Protein AF-A0A4U5W426-F1 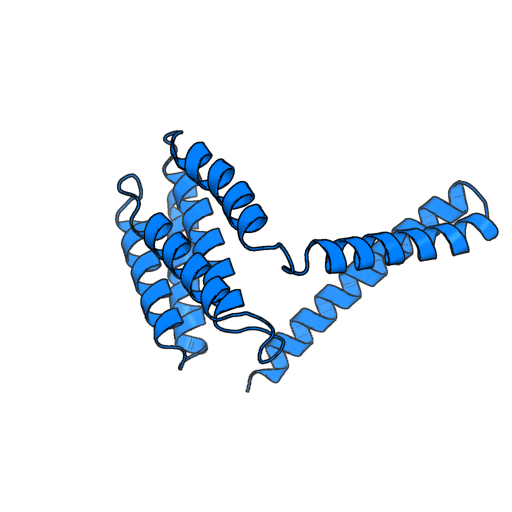(afdb_monomer)

pLDDT: mean 76.86, std 15.19, range [40.31, 97.31]

Foldseek 3Di:
DCVVVVVVVVVVVVVVLVVQLVVQLVVLCVVPNPVRNVVSSVVSNVVVVVCVVVVLPPPDPVVVVVVVVVVVVVVPPDDLLVLLVSLLVLLVVLLCQLVPPDVVSHDPVRNVVSLVSNVCSLPDPSHDPLQSVLSVQLSVVSVVVDDPVSNVVSSVSNVVSSVVVVVD

Mean predicted aligned error: 13.19 Å

Organism: Streptomyces lasalocidi (NCBI:txid324833)

Secondary structure (DSSP, 8-state):
--HHHHHHHHHHHHHHHHHHHHHHHHHHHHHHHHHHHHHHHHHHHHHHHHHHHHSSS---HHHHHHHHHHHHHHTTS--HHHHHHHHHHHHHHHHHHHS-SSTT-S-HHHHHHHHHHHHHHHT-TTS-HHHHHHHHHHHHHHHH-S-HHHHHHHHHHHHHHHHHHTT-

Sequence (168 aa):
MSSGLVTRLQLTLMGIEACWAGFGACAGFVLGGWWGLVMGAGAAVAVAEMCRFFYRPHLPESTQERLQEPLLTAEAKGLAEEQADLSLVLIMVYKAVMFPLTPGGVSEAEQAAHRALAYRAAAYEGLPASVRVPAAAALEVIDEGLDEDRTVAALGALIRAVYDLRKL

Radius of gyration: 19.63 Å; Cα contacts (8 Å, |Δi|>4): 125; chains: 1; bounding box: 42×37×56 Å

Solvent-accessible surface area (backbone atoms only — not comparable to full-atom values): 9003 Å² total; per-residue (Å²): 134,67,62,66,62,54,52,51,52,50,51,53,51,53,50,49,51,52,52,45,27,50,50,22,22,54,56,17,28,76,76,47,41,76,64,18,22,58,52,21,25,50,49,36,47,49,50,53,50,47,45,52,58,71,69,40,88,79,60,58,70,76,54,52,53,61,57,45,48,60,60,63,57,59,67,71,68,86,43,52,60,62,48,40,52,48,26,51,50,38,41,53,51,32,45,47,54,76,60,49,95,46,88,84,71,61,53,72,69,57,42,51,54,36,47,54,51,25,52,49,45,37,63,40,82,73,45,56,65,74,40,30,52,33,36,50,51,25,51,52,40,53,70,64,68,77,48,70,67,59,33,51,52,29,44,50,49,27,53,48,33,42,54,54,58,73,73,110

Structure (mmCIF, N/CA/C/O backbone):
data_AF-A0A4U5W426-F1
#
_entry.id   AF-A0A4U5W426-F1
#
loop_
_atom_site.group_PDB
_atom_site.id
_atom_site.type_symbol
_atom_site.label_atom_id
_atom_site.label_alt_id
_atom_site.label_comp_id
_atom_site.label_asym_id
_atom_site.label_entity_id
_atom_site.label_seq_id
_atom_site.pdbx_PDB_ins_code
_atom_site.Cartn_x
_atom_site.Cartn_y
_atom_site.Cartn_z
_atom_site.occupancy
_atom_site.B_iso_or_equiv
_atom_site.auth_seq_id
_atom_site.auth_comp_id
_atom_site.auth_asym_id
_atom_site.auth_atom_id
_atom_site.pdbx_PDB_model_num
ATOM 1 N N . MET A 1 1 ? 12.788 -18.149 3.740 1.00 40.31 1 MET A N 1
ATOM 2 C CA . MET A 1 1 ? 12.278 -18.849 2.536 1.00 40.31 1 MET A CA 1
ATOM 3 C C . MET A 1 1 ? 11.576 -17.867 1.579 1.00 40.31 1 MET A C 1
ATOM 5 O O . MET A 1 1 ? 10.574 -18.213 0.973 1.00 40.31 1 MET A O 1
ATOM 9 N N . SER A 1 2 ? 12.136 -16.667 1.363 1.00 48.47 2 SER A N 1
ATOM 10 C CA . SER A 1 2 ? 11.544 -15.591 0.539 1.00 48.47 2 SER A CA 1
ATOM 11 C C . SER A 1 2 ? 11.866 -15.681 -0.965 1.00 48.47 2 SER A C 1
ATOM 13 O O . SER A 1 2 ? 11.438 -14.841 -1.754 1.00 48.47 2 SER A O 1
ATOM 15 N N . SER A 1 3 ? 12.611 -16.705 -1.398 1.00 56.25 3 SER A N 1
ATOM 16 C CA . SER A 1 3 ? 13.095 -16.829 -2.779 1.00 56.25 3 SER A CA 1
ATOM 17 C C . SER A 1 3 ? 11.968 -17.030 -3.796 1.00 56.25 3 SER A C 1
ATOM 19 O O . SER A 1 3 ? 12.026 -16.475 -4.886 1.00 56.25 3 SER A O 1
ATOM 21 N N . GLY A 1 4 ? 10.900 -17.752 -3.446 1.00 53.59 4 GLY A N 1
ATOM 22 C CA . GLY A 1 4 ? 9.819 -18.060 -4.389 1.00 53.59 4 GLY A CA 1
ATOM 23 C C . GLY A 1 4 ? 8.981 -16.846 -4.807 1.00 53.59 4 GLY A C 1
ATOM 24 O O . GLY A 1 4 ? 8.630 -16.718 -5.980 1.00 53.59 4 GLY A O 1
ATOM 25 N N . LEU A 1 5 ? 8.672 -15.945 -3.870 1.00 49.84 5 LEU A N 1
ATOM 26 C CA . LEU A 1 5 ? 7.860 -14.753 -4.136 1.00 49.84 5 LEU A CA 1
ATOM 27 C C . LEU A 1 5 ? 8.654 -13.716 -4.940 1.00 49.84 5 LEU A C 1
ATOM 29 O O . LEU A 1 5 ? 8.153 -13.193 -5.934 1.00 49.84 5 LEU A O 1
ATOM 33 N N . VAL A 1 6 ? 9.915 -13.490 -4.558 1.00 53.72 6 VAL A N 1
ATOM 34 C CA . VAL A 1 6 ? 10.830 -12.576 -5.256 1.00 53.72 6 VAL A CA 1
ATOM 35 C C . VAL A 1 6 ? 11.064 -13.040 -6.694 1.00 53.72 6 VAL A C 1
ATOM 37 O O . VAL A 1 6 ? 10.940 -12.239 -7.618 1.00 53.72 6 VAL A O 1
ATOM 40 N N . THR A 1 7 ? 11.303 -14.337 -6.916 1.00 63.12 7 THR A N 1
ATOM 41 C CA . THR A 1 7 ? 11.473 -14.884 -8.270 1.00 63.12 7 THR A CA 1
ATOM 42 C C . THR A 1 7 ? 10.201 -14.754 -9.109 1.00 63.12 7 THR A C 1
ATOM 44 O O . THR A 1 7 ? 10.279 -14.391 -10.282 1.00 63.12 7 THR A O 1
ATOM 47 N N . ARG A 1 8 ? 9.017 -14.997 -8.530 1.00 60.84 8 ARG A N 1
ATOM 48 C CA . ARG A 1 8 ? 7.737 -14.830 -9.243 1.00 60.84 8 ARG A CA 1
ATOM 49 C C . ARG A 1 8 ? 7.483 -13.376 -9.633 1.00 60.84 8 ARG A C 1
ATOM 51 O O . ARG A 1 8 ? 7.078 -13.126 -10.762 1.00 60.84 8 ARG A O 1
ATOM 58 N N . LEU A 1 9 ? 7.773 -12.437 -8.734 1.00 67.31 9 LEU A N 1
ATOM 59 C CA . LEU A 1 9 ? 7.612 -11.007 -8.985 1.00 67.31 9 LEU A CA 1
ATOM 60 C C . LEU A 1 9 ? 8.583 -10.510 -10.069 1.00 67.31 9 LEU A C 1
ATOM 62 O O . LEU A 1 9 ? 8.185 -9.770 -10.971 1.00 67.31 9 LEU A O 1
ATOM 66 N N . GLN A 1 10 ? 9.841 -10.961 -10.020 1.00 71.31 10 GLN A N 1
ATOM 67 C CA . GLN A 1 10 ? 10.845 -10.664 -11.045 1.00 71.31 10 GLN A CA 1
ATOM 68 C C . GLN A 1 10 ? 10.430 -11.213 -12.413 1.00 71.31 10 GLN A C 1
ATOM 70 O O . GLN A 1 10 ? 10.514 -10.492 -13.403 1.00 71.31 10 GLN A O 1
ATOM 75 N N . LEU A 1 11 ? 9.897 -12.438 -12.470 1.00 73.62 11 LEU A N 1
ATOM 76 C CA . LEU A 1 11 ? 9.376 -13.028 -13.706 1.00 73.62 11 LEU A CA 1
ATOM 77 C C . LEU A 1 11 ? 8.204 -12.230 -14.287 1.00 73.62 11 LEU A C 1
ATOM 79 O O . LEU A 1 11 ? 8.168 -11.998 -15.495 1.00 73.62 11 LEU A O 1
ATOM 83 N N . THR A 1 12 ? 7.262 -11.776 -13.456 1.00 74.56 12 THR A N 1
ATOM 84 C CA . THR A 1 12 ? 6.141 -10.956 -13.941 1.00 74.56 12 THR A CA 1
ATOM 85 C C . THR A 1 12 ? 6.595 -9.585 -14.432 1.00 74.56 12 THR A C 1
ATOM 87 O O . THR A 1 12 ? 6.112 -9.131 -15.464 1.00 74.56 12 THR A O 1
ATOM 90 N N . LEU A 1 13 ? 7.553 -8.946 -13.752 1.00 74.88 13 LEU A N 1
ATOM 91 C CA . LEU A 1 13 ? 8.113 -7.660 -14.181 1.00 74.88 13 LEU A CA 1
ATOM 92 C C . LEU A 1 13 ? 8.867 -7.792 -15.510 1.00 74.88 13 LEU A C 1
ATOM 94 O O . LEU A 1 13 ? 8.600 -7.021 -16.429 1.00 74.88 13 LEU A O 1
ATOM 98 N N . MET A 1 14 ? 9.707 -8.823 -15.652 1.00 76.94 14 MET A N 1
ATOM 99 C CA . MET A 1 14 ? 10.389 -9.133 -16.915 1.00 76.94 14 MET A CA 1
ATOM 100 C C . MET A 1 14 ? 9.396 -9.421 -18.048 1.00 76.94 14 MET A C 1
ATOM 102 O O . MET A 1 14 ? 9.585 -8.965 -19.174 1.00 76.94 14 MET A O 1
ATOM 106 N N . GLY A 1 15 ? 8.314 -10.152 -17.761 1.00 79.00 15 GLY A N 1
ATOM 107 C CA . GLY A 1 15 ? 7.265 -10.438 -18.742 1.00 79.00 15 GLY A CA 1
ATOM 108 C C . GLY A 1 15 ? 6.542 -9.176 -19.216 1.00 79.00 15 GLY A C 1
ATOM 109 O O . GLY A 1 15 ? 6.302 -9.016 -20.413 1.00 79.00 15 GLY A O 1
ATOM 110 N N . ILE A 1 16 ? 6.241 -8.257 -18.296 1.00 77.81 16 ILE A N 1
ATOM 111 C CA . ILE A 1 16 ? 5.633 -6.962 -18.618 1.00 77.81 16 ILE A CA 1
ATOM 112 C C . ILE A 1 16 ? 6.589 -6.146 -19.498 1.00 77.81 16 ILE A C 1
ATOM 114 O O . ILE A 1 16 ? 6.179 -5.698 -20.565 1.00 77.81 16 ILE A O 1
ATOM 118 N N . GLU A 1 17 ? 7.864 -6.015 -19.128 1.00 74.19 17 GLU A N 1
ATOM 119 C CA . GLU A 1 17 ? 8.876 -5.304 -19.929 1.00 74.19 17 GLU A CA 1
ATOM 120 C C . GLU A 1 17 ? 9.016 -5.864 -21.343 1.00 74.19 17 GLU A C 1
ATOM 122 O O . GLU A 1 17 ? 9.041 -5.102 -22.309 1.00 74.19 17 GLU A O 1
ATOM 127 N N . ALA A 1 18 ? 9.044 -7.191 -21.478 1.00 78.19 18 ALA A N 1
ATOM 128 C CA . ALA A 1 18 ? 9.095 -7.847 -22.777 1.00 78.19 18 ALA A CA 1
ATOM 129 C C . ALA A 1 18 ? 7.856 -7.518 -23.628 1.00 78.19 18 ALA A C 1
ATOM 131 O O . ALA A 1 18 ? 7.981 -7.283 -24.832 1.00 78.19 18 ALA A O 1
ATOM 132 N N . CYS A 1 19 ? 6.672 -7.435 -23.012 1.00 80.62 19 CYS A N 1
ATOM 133 C CA . CYS A 1 19 ? 5.448 -7.028 -23.705 1.00 80.62 19 CYS A CA 1
ATOM 134 C C . CYS A 1 19 ? 5.513 -5.568 -24.176 1.00 80.62 19 CYS A C 1
ATOM 136 O O . CYS A 1 19 ? 5.159 -5.288 -25.322 1.00 80.62 19 CYS A O 1
ATOM 138 N N . TRP A 1 20 ? 6.002 -4.645 -23.341 1.00 73.00 20 TRP A N 1
ATOM 139 C CA . TRP A 1 20 ? 6.172 -3.234 -23.718 1.00 73.00 20 TRP A CA 1
ATOM 140 C C . TRP A 1 20 ? 7.225 -3.050 -24.815 1.00 73.00 20 TRP A C 1
ATOM 142 O O . TRP A 1 20 ? 6.990 -2.308 -25.769 1.00 73.00 20 TRP A O 1
ATOM 152 N N . ALA A 1 21 ? 8.351 -3.761 -24.730 1.00 75.12 21 ALA A N 1
ATOM 153 C CA . ALA A 1 21 ? 9.386 -3.752 -25.759 1.00 75.12 21 ALA A CA 1
ATOM 154 C C . ALA A 1 21 ? 8.861 -4.310 -27.091 1.00 75.12 21 ALA A C 1
ATOM 156 O O . ALA A 1 21 ? 9.097 -3.715 -28.142 1.00 75.12 21 ALA A O 1
ATOM 157 N N . GLY A 1 22 ? 8.092 -5.404 -27.052 1.00 74.88 22 GLY A N 1
ATOM 158 C CA . GLY A 1 22 ? 7.427 -5.966 -28.227 1.00 74.88 22 GLY A CA 1
ATOM 159 C C . GLY A 1 22 ? 6.408 -5.005 -28.842 1.00 74.88 22 GLY A C 1
ATOM 160 O O . GLY A 1 22 ? 6.399 -4.808 -30.056 1.00 74.88 22 GLY A O 1
ATOM 161 N N . PHE A 1 23 ? 5.596 -4.341 -28.015 1.00 78.38 23 PHE A N 1
ATOM 162 C CA . PHE A 1 23 ? 4.640 -3.334 -28.477 1.00 78.38 23 PHE A CA 1
ATOM 163 C C . PHE A 1 23 ? 5.344 -2.139 -29.138 1.00 78.38 23 PHE A C 1
ATOM 165 O O . PHE A 1 23 ? 4.971 -1.738 -30.242 1.00 78.38 23 PHE A O 1
ATOM 172 N N . GLY A 1 24 ? 6.409 -1.620 -28.516 1.00 74.88 24 GLY A N 1
ATOM 173 C CA . GLY A 1 24 ? 7.238 -0.547 -29.069 1.00 74.88 24 GLY A CA 1
ATOM 174 C C . GLY A 1 24 ? 7.930 -0.936 -30.378 1.00 74.88 24 GLY A C 1
ATOM 175 O O . GLY A 1 24 ? 7.954 -0.143 -31.319 1.00 74.88 24 GLY A O 1
ATOM 176 N N . ALA A 1 25 ? 8.428 -2.171 -30.480 1.00 71.50 25 ALA A N 1
ATOM 177 C CA . ALA A 1 25 ? 9.037 -2.703 -31.698 1.00 71.50 25 ALA A CA 1
ATOM 178 C C . ALA A 1 25 ? 8.026 -2.807 -32.852 1.00 71.50 25 ALA A C 1
ATOM 180 O O . ALA A 1 25 ? 8.320 -2.376 -33.967 1.00 71.50 25 ALA A O 1
ATOM 181 N N . CYS A 1 26 ? 6.822 -3.327 -32.589 1.00 79.06 26 CYS A N 1
ATOM 182 C CA . CYS A 1 26 ? 5.752 -3.437 -33.582 1.00 79.06 26 CYS A CA 1
ATOM 183 C C . CYS A 1 26 ? 5.255 -2.060 -34.045 1.00 79.06 26 CYS A C 1
ATOM 185 O O . CYS A 1 26 ? 5.152 -1.818 -35.247 1.00 79.06 26 CYS A O 1
ATOM 187 N N . ALA A 1 27 ? 4.993 -1.141 -33.111 1.00 77.56 27 ALA A N 1
ATOM 188 C CA . ALA A 1 27 ? 4.568 0.221 -33.432 1.00 77.56 27 ALA A CA 1
ATOM 189 C C . ALA A 1 27 ? 5.646 0.981 -34.222 1.00 77.56 27 ALA A C 1
ATOM 191 O O . ALA A 1 27 ? 5.351 1.632 -35.226 1.00 77.56 27 ALA A O 1
ATOM 192 N N . GLY A 1 28 ? 6.910 0.841 -33.817 1.00 76.00 28 GLY A N 1
ATOM 193 C CA . GLY A 1 28 ? 8.050 1.408 -34.525 1.00 76.00 28 GLY A CA 1
ATOM 194 C C . GLY A 1 28 ? 8.206 0.842 -35.938 1.00 76.00 28 GLY A C 1
ATOM 195 O O . GLY A 1 28 ? 8.423 1.599 -36.883 1.00 76.00 28 GLY A O 1
ATOM 196 N N . PHE A 1 29 ? 8.024 -0.469 -36.117 1.00 82.00 29 PHE A N 1
ATOM 197 C CA . PHE A 1 29 ? 8.095 -1.110 -37.431 1.00 82.00 29 PHE A CA 1
ATOM 198 C C . PHE A 1 29 ? 7.024 -0.595 -38.401 1.00 82.00 29 PHE A C 1
ATOM 200 O O . PHE A 1 29 ? 7.332 -0.326 -39.561 1.00 82.00 29 PHE A O 1
ATOM 207 N N . VAL A 1 30 ? 5.788 -0.396 -37.932 1.00 85.50 30 VAL A N 1
ATOM 208 C CA . VAL A 1 30 ? 4.700 0.157 -38.760 1.00 85.50 30 VAL A CA 1
ATOM 209 C C . VAL A 1 30 ? 5.013 1.582 -39.230 1.00 85.50 30 VAL A C 1
ATOM 211 O O . VAL A 1 30 ? 4.685 1.936 -40.360 1.00 85.50 30 VAL A O 1
ATOM 214 N N . LEU A 1 31 ? 5.666 2.395 -38.394 1.00 79.81 31 LEU A N 1
ATOM 215 C CA . LEU A 1 31 ? 5.935 3.807 -38.688 1.00 79.81 31 LEU A CA 1
ATOM 216 C C . LEU A 1 31 ? 7.223 4.052 -39.490 1.00 79.81 31 LEU A C 1
ATOM 218 O O . LEU A 1 31 ? 7.319 5.063 -40.180 1.00 79.81 31 LEU A O 1
ATOM 222 N N . GLY A 1 32 ? 8.217 3.164 -39.403 1.00 77.31 32 GLY A N 1
ATOM 223 C CA . GLY A 1 32 ? 9.548 3.408 -39.978 1.00 77.31 32 GLY A CA 1
ATOM 224 C C . GLY A 1 32 ? 10.272 2.173 -40.510 1.00 77.31 32 GLY A C 1
ATOM 225 O O . GLY A 1 32 ? 11.488 2.218 -40.713 1.00 77.31 32 GLY A O 1
ATOM 226 N N . GLY A 1 33 ? 9.567 1.055 -40.695 1.00 80.62 33 GLY A N 1
ATOM 227 C CA . GLY A 1 33 ? 10.156 -0.208 -41.130 1.00 80.62 33 GLY A CA 1
ATOM 228 C C . GLY A 1 33 ? 11.236 -0.699 -40.164 1.00 80.62 33 GLY A C 1
ATOM 229 O O . GLY A 1 33 ? 11.131 -0.559 -38.946 1.00 80.62 33 GLY A O 1
ATOM 230 N N . TRP A 1 34 ? 12.318 -1.265 -40.696 1.00 79.62 34 TRP A N 1
ATOM 231 C CA . TRP A 1 34 ? 13.363 -1.874 -39.864 1.00 79.62 34 TRP A CA 1
ATOM 232 C C . TRP A 1 34 ? 14.087 -0.871 -38.949 1.00 79.62 34 TRP A C 1
ATOM 234 O O . TRP A 1 34 ? 14.457 -1.213 -37.827 1.00 79.62 34 TRP A O 1
ATOM 244 N N . TRP A 1 35 ? 14.239 0.383 -39.385 1.00 76.44 35 TRP A N 1
ATOM 245 C CA . TRP A 1 35 ? 14.821 1.448 -38.560 1.00 76.44 35 TRP A CA 1
ATOM 246 C C . TRP A 1 35 ? 13.884 1.876 -37.430 1.00 76.44 35 TRP A C 1
ATOM 248 O O . TRP A 1 35 ? 14.327 2.101 -36.303 1.00 76.44 35 TRP A O 1
ATOM 258 N N . GLY A 1 36 ? 12.581 1.920 -37.707 1.00 69.12 36 GLY A N 1
ATOM 259 C CA . GLY A 1 36 ? 11.567 2.194 -36.697 1.00 69.12 36 GLY A CA 1
ATOM 260 C C . GLY A 1 36 ? 11.461 1.091 -35.640 1.00 69.12 36 GLY A C 1
ATOM 261 O O . GLY A 1 36 ? 11.235 1.404 -34.478 1.00 69.12 36 GLY A O 1
ATOM 262 N N . LEU A 1 37 ? 11.714 -0.176 -35.991 1.00 72.25 37 LEU A N 1
ATOM 263 C CA . LEU A 1 37 ? 11.757 -1.293 -35.036 1.00 72.25 37 LEU A CA 1
ATOM 264 C C . LEU A 1 37 ? 12.816 -1.077 -33.947 1.00 72.25 37 LEU A C 1
ATOM 266 O O . LEU A 1 37 ? 12.511 -1.187 -32.759 1.00 72.25 37 LEU A O 1
ATOM 270 N N . VAL A 1 38 ? 14.050 -0.745 -34.344 1.00 73.25 38 VAL A N 1
ATOM 271 C CA . VAL A 1 38 ? 15.171 -0.558 -33.405 1.00 73.25 38 VAL A CA 1
ATOM 272 C C . VAL A 1 38 ? 14.929 0.660 -32.513 1.00 73.25 38 VAL A C 1
ATOM 274 O O . VAL A 1 38 ? 15.104 0.587 -31.297 1.00 73.25 38 VAL A O 1
ATOM 277 N N . MET A 1 39 ? 14.458 1.761 -33.100 1.00 75.06 39 MET A N 1
ATOM 278 C CA . MET A 1 39 ? 14.182 2.995 -32.361 1.00 75.06 39 MET A CA 1
ATOM 279 C C . MET A 1 39 ? 12.954 2.868 -31.451 1.00 75.06 39 MET A C 1
ATOM 281 O O . MET A 1 39 ? 12.971 3.386 -30.340 1.00 75.06 39 MET A O 1
ATOM 285 N N . GLY A 1 40 ? 11.913 2.149 -31.876 1.00 68.06 40 GLY A N 1
ATOM 286 C CA . GLY A 1 40 ? 10.698 1.914 -31.095 1.00 68.06 40 GLY A CA 1
ATOM 287 C C . GLY A 1 40 ? 10.926 0.988 -29.900 1.00 68.06 40 GLY A C 1
ATOM 288 O O . GLY A 1 40 ? 10.457 1.284 -28.802 1.00 68.06 40 GLY A O 1
ATOM 289 N N . ALA A 1 41 ? 11.707 -0.083 -30.079 1.00 67.44 41 ALA A N 1
ATOM 290 C CA . ALA A 1 41 ? 12.121 -0.955 -28.978 1.00 67.44 41 ALA A CA 1
ATOM 291 C C . ALA A 1 41 ? 12.993 -0.196 -27.963 1.00 67.44 41 ALA A C 1
ATOM 293 O O . ALA A 1 41 ? 12.741 -0.258 -26.760 1.00 67.44 41 ALA A O 1
ATOM 294 N N . GLY A 1 42 ? 13.974 0.574 -28.449 1.00 66.06 42 GLY A N 1
ATOM 295 C CA . GLY A 1 42 ? 14.839 1.396 -27.602 1.00 66.06 42 GLY A CA 1
ATOM 296 C C . GLY A 1 42 ? 14.073 2.481 -26.843 1.00 66.06 42 GLY A C 1
ATOM 297 O O . GLY A 1 42 ? 14.276 2.642 -25.644 1.00 66.06 42 GLY A O 1
ATOM 298 N N . ALA A 1 43 ? 13.149 3.182 -27.505 1.00 71.38 43 ALA A N 1
ATOM 299 C CA . ALA A 1 43 ? 12.339 4.224 -26.881 1.00 71.38 43 ALA A CA 1
ATOM 300 C C . ALA A 1 43 ? 11.378 3.660 -25.825 1.00 71.38 43 ALA A C 1
ATOM 302 O O . ALA A 1 43 ? 11.250 4.249 -24.758 1.00 71.38 43 ALA A O 1
ATOM 303 N N . ALA A 1 44 ? 10.738 2.513 -26.073 1.00 67.12 44 ALA A N 1
ATOM 304 C CA . ALA A 1 44 ? 9.830 1.899 -25.103 1.00 67.12 44 ALA A CA 1
ATOM 305 C C . ALA A 1 44 ? 10.564 1.422 -23.838 1.00 67.12 44 ALA A C 1
ATOM 307 O O . ALA A 1 44 ? 10.085 1.655 -22.729 1.00 67.12 44 ALA A O 1
ATOM 308 N N . VAL A 1 45 ? 11.752 0.824 -23.989 1.00 65.56 45 VAL A N 1
ATOM 309 C CA . VAL A 1 45 ? 12.599 0.430 -22.850 1.00 65.56 45 VAL A CA 1
ATOM 310 C C . VAL A 1 45 ? 13.140 1.660 -22.125 1.00 65.56 45 VAL A C 1
ATOM 312 O O . VAL A 1 45 ? 13.101 1.710 -20.900 1.00 65.56 45 VAL A O 1
ATOM 315 N N . ALA A 1 46 ? 13.570 2.690 -22.860 1.00 70.00 46 ALA A N 1
ATOM 316 C CA . ALA A 1 46 ? 14.025 3.940 -22.265 1.00 70.00 46 ALA A CA 1
ATOM 317 C C . ALA A 1 46 ? 12.908 4.637 -21.484 1.00 70.00 46 ALA A C 1
ATOM 319 O O . ALA A 1 46 ? 13.168 5.116 -20.392 1.00 70.00 46 ALA A O 1
ATOM 320 N N . VAL A 1 47 ? 11.667 4.655 -21.980 1.00 70.25 47 VAL A N 1
ATOM 321 C CA . VAL A 1 47 ? 10.517 5.211 -21.250 1.00 70.25 47 VAL A CA 1
ATOM 322 C C . VAL A 1 47 ? 10.187 4.368 -20.021 1.00 70.25 47 VAL A C 1
ATOM 324 O O . VAL A 1 47 ? 9.938 4.941 -18.969 1.00 70.25 47 VAL A O 1
ATOM 327 N N . ALA A 1 48 ? 10.231 3.037 -20.102 1.00 62.47 48 ALA A N 1
ATOM 328 C CA . ALA A 1 48 ? 9.979 2.172 -18.949 1.00 62.47 48 ALA A CA 1
ATOM 329 C C . ALA A 1 48 ? 11.046 2.332 -17.850 1.00 62.47 48 ALA A C 1
ATOM 331 O O . ALA A 1 48 ? 10.707 2.442 -16.672 1.00 62.47 48 ALA A O 1
ATOM 332 N N . GLU A 1 49 ? 12.322 2.417 -18.229 1.00 63.12 49 GLU A N 1
ATOM 333 C CA . GLU A 1 49 ? 13.434 2.662 -17.305 1.00 63.12 49 GLU A CA 1
ATOM 334 C C . GLU A 1 49 ? 13.445 4.103 -16.789 1.00 63.12 49 GLU A C 1
ATOM 336 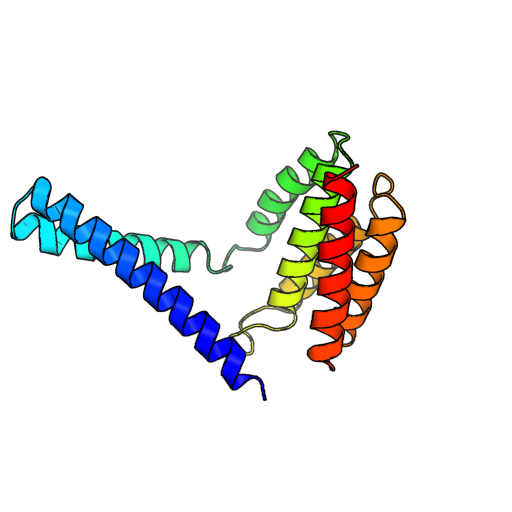O O . GLU A 1 49 ? 13.709 4.340 -15.615 1.00 63.12 49 GLU A O 1
ATOM 341 N N . MET A 1 50 ? 13.068 5.070 -17.624 1.00 68.50 50 MET A N 1
ATOM 342 C CA . MET A 1 50 ? 12.883 6.460 -17.226 1.00 68.50 50 MET A CA 1
ATOM 343 C C . MET A 1 50 ? 11.722 6.582 -16.238 1.00 68.50 50 MET A C 1
ATOM 345 O O . MET A 1 50 ? 11.876 7.216 -15.203 1.00 68.50 50 MET A O 1
ATOM 349 N N . CYS A 1 51 ? 10.601 5.898 -16.472 1.00 61.72 51 CYS A N 1
ATOM 350 C CA . CYS A 1 51 ? 9.532 5.762 -15.495 1.00 61.72 51 CYS A CA 1
ATOM 351 C C . CYS A 1 51 ? 10.054 5.085 -14.228 1.00 61.72 51 CYS A C 1
ATOM 353 O O . CYS A 1 51 ? 9.878 5.640 -13.160 1.00 61.72 51 CYS A O 1
ATOM 355 N N . ARG A 1 52 ? 10.773 3.963 -14.281 1.00 58.53 52 ARG A N 1
ATOM 356 C CA . ARG A 1 52 ? 11.344 3.359 -13.064 1.00 58.53 52 ARG A CA 1
ATOM 357 C C . ARG A 1 52 ? 12.318 4.254 -12.317 1.00 58.53 52 ARG A C 1
ATOM 359 O O . ARG A 1 52 ? 12.396 4.149 -11.101 1.00 58.53 52 ARG A O 1
ATOM 366 N N . PHE A 1 53 ? 13.068 5.090 -13.019 1.00 57.09 53 PHE A N 1
ATOM 367 C CA . PHE A 1 53 ? 14.004 6.032 -12.425 1.00 57.09 53 PHE A CA 1
ATOM 368 C C . PHE A 1 53 ? 13.277 7.232 -11.805 1.00 57.09 53 PHE A C 1
ATOM 370 O O . PHE A 1 53 ? 13.610 7.624 -10.694 1.00 57.09 53 PHE A O 1
ATOM 377 N N . PHE A 1 54 ? 12.243 7.760 -12.467 1.00 54.31 54 PHE A N 1
ATOM 378 C CA . PHE A 1 54 ? 11.407 8.854 -11.954 1.00 54.31 54 PHE A CA 1
ATOM 379 C C . PHE A 1 54 ? 10.374 8.408 -10.902 1.00 54.31 54 PHE A C 1
ATOM 381 O O . PHE A 1 54 ? 9.997 9.204 -10.050 1.00 54.31 54 PHE A O 1
ATOM 388 N N . TYR A 1 55 ? 9.926 7.152 -10.943 1.00 52.06 55 TYR A N 1
ATOM 389 C CA . TYR A 1 55 ? 9.039 6.514 -9.961 1.00 52.06 55 TYR A CA 1
ATOM 390 C C . TYR A 1 55 ? 9.815 5.735 -8.888 1.00 52.06 55 TYR A C 1
ATOM 392 O O . TYR A 1 55 ? 9.208 5.264 -7.926 1.00 52.06 55 TYR A O 1
ATOM 400 N N . ARG A 1 56 ? 11.147 5.609 -9.000 1.00 48.03 56 ARG A N 1
ATOM 401 C CA . ARG A 1 56 ? 12.000 5.291 -7.849 1.00 48.03 56 ARG A CA 1
ATOM 402 C C . ARG A 1 56 ? 11.919 6.503 -6.922 1.00 48.03 56 ARG A C 1
ATOM 404 O O . ARG A 1 56 ? 12.249 7.599 -7.374 1.00 48.03 56 ARG A O 1
ATOM 411 N N . PRO A 1 57 ? 11.491 6.355 -5.661 1.00 51.84 57 PRO A N 1
ATOM 412 C CA . PRO A 1 57 ? 11.368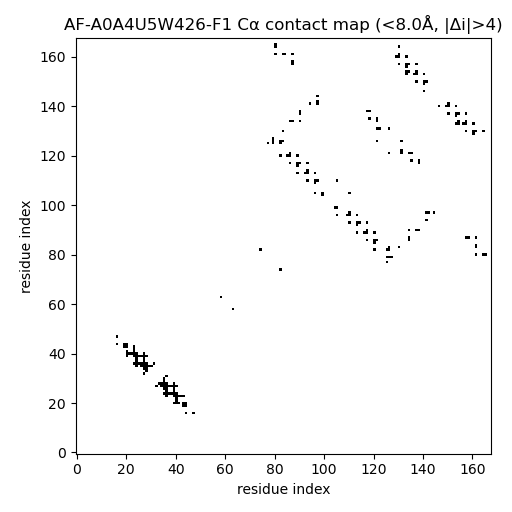 7.486 -4.759 1.00 51.84 57 PRO A CA 1
ATOM 413 C C . PRO A 1 57 ? 12.773 7.962 -4.365 1.00 51.84 57 PRO A C 1
ATOM 415 O O . PRO A 1 57 ? 13.381 7.528 -3.397 1.00 51.84 57 PRO A O 1
ATOM 418 N N . HIS A 1 58 ? 13.327 8.859 -5.170 1.00 46.53 58 HIS A N 1
ATOM 419 C CA . HIS A 1 58 ? 14.239 9.910 -4.726 1.00 46.53 58 HIS A CA 1
ATOM 420 C C . HIS A 1 58 ? 13.518 11.244 -4.896 1.00 46.53 58 HIS A C 1
ATOM 422 O O . HIS A 1 58 ? 14.048 12.208 -5.446 1.00 46.53 58 HIS A O 1
ATOM 428 N N . LEU A 1 59 ? 12.252 11.277 -4.480 1.00 47.31 59 LEU A N 1
ATOM 429 C CA . LEU A 1 59 ? 11.543 12.532 -4.355 1.00 47.31 59 LEU A CA 1
ATOM 430 C C . LEU A 1 59 ? 12.128 13.221 -3.118 1.00 47.31 59 LEU A C 1
ATOM 432 O O . LEU A 1 59 ? 12.107 12.624 -2.043 1.00 47.31 59 LEU A O 1
ATOM 436 N N . PRO A 1 60 ? 12.691 14.435 -3.240 1.00 49.12 60 PRO A N 1
ATOM 437 C CA . PRO A 1 60 ? 13.039 15.213 -2.058 1.00 49.12 60 PRO A CA 1
ATOM 438 C C . PRO A 1 60 ? 11.786 15.321 -1.177 1.00 49.12 60 PRO A C 1
ATOM 440 O O . PRO A 1 60 ? 10.692 15.457 -1.728 1.00 49.12 60 PRO A O 1
ATOM 443 N N . GLU A 1 61 ? 11.933 15.243 0.152 1.00 53.41 61 GLU A N 1
ATOM 444 C CA . GLU A 1 61 ? 10.823 15.164 1.132 1.00 53.41 61 GLU A CA 1
ATOM 445 C C . GLU A 1 61 ? 9.656 16.113 0.801 1.00 53.41 61 GLU A C 1
ATOM 447 O O . GLU A 1 61 ? 8.488 15.731 0.842 1.00 53.41 61 GLU A O 1
ATOM 452 N N . SER A 1 62 ? 9.978 17.317 0.324 1.00 47.41 62 SER A N 1
ATOM 453 C CA . SER A 1 62 ? 9.029 18.358 -0.085 1.00 47.41 62 SER A CA 1
ATOM 454 C C . SER A 1 62 ? 8.089 17.994 -1.244 1.00 47.41 62 SER A C 1
ATOM 456 O O . SER A 1 62 ? 7.033 18.606 -1.394 1.00 47.41 62 SER A O 1
ATOM 458 N N . THR A 1 63 ? 8.445 17.035 -2.101 1.00 50.72 63 THR A N 1
ATOM 459 C CA . THR A 1 63 ? 7.604 16.593 -3.231 1.00 50.72 63 THR A CA 1
ATOM 460 C C . THR A 1 63 ? 6.726 15.409 -2.844 1.00 50.72 63 THR A C 1
ATOM 462 O O . THR A 1 63 ? 5.605 15.292 -3.336 1.00 50.72 63 THR A O 1
ATOM 465 N N . GLN A 1 64 ? 7.199 14.571 -1.920 1.00 54.16 64 GLN A N 1
ATOM 466 C CA . GLN A 1 64 ? 6.396 13.516 -1.309 1.00 54.16 64 GLN A CA 1
ATOM 467 C C . GLN A 1 64 ? 5.260 14.129 -0.478 1.00 54.16 64 GLN A C 1
ATOM 469 O O . GLN A 1 64 ? 4.108 13.733 -0.636 1.00 54.16 64 GLN A O 1
ATOM 474 N N . GLU A 1 65 ? 5.556 15.180 0.288 1.00 52.91 65 GLU A N 1
ATOM 475 C CA . GLU A 1 65 ? 4.568 15.970 1.033 1.00 52.91 65 GLU A CA 1
ATOM 476 C C . GLU A 1 65 ? 3.536 16.635 0.091 1.00 52.91 65 GLU A C 1
ATOM 478 O O . GLU A 1 65 ? 2.328 16.571 0.318 1.00 52.91 65 GLU A O 1
ATOM 483 N N . ARG A 1 66 ? 3.984 17.164 -1.061 1.00 50.56 66 ARG A N 1
ATOM 484 C CA . ARG A 1 66 ? 3.105 17.751 -2.098 1.00 50.56 66 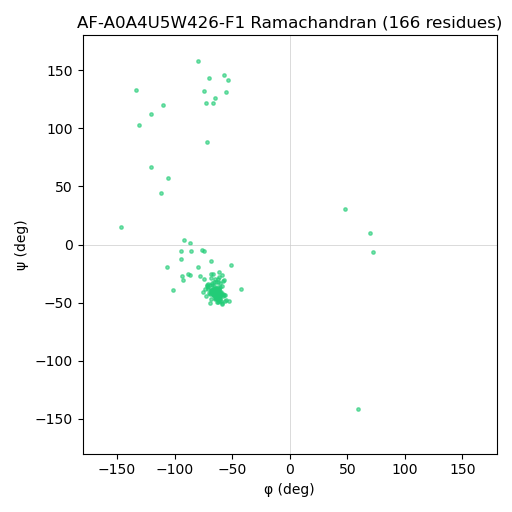ARG A CA 1
ATOM 485 C C . ARG A 1 66 ? 2.215 16.753 -2.835 1.00 50.56 66 ARG A C 1
ATOM 487 O O . ARG A 1 66 ? 1.198 17.171 -3.377 1.00 50.56 66 ARG A O 1
ATOM 494 N N . LEU A 1 67 ? 2.595 15.478 -2.920 1.00 52.41 67 LEU A N 1
ATOM 495 C CA . LEU A 1 67 ? 1.755 14.416 -3.494 1.00 52.41 67 LEU A CA 1
ATOM 496 C C . LEU A 1 67 ? 0.844 13.777 -2.436 1.00 52.41 67 LEU A C 1
ATOM 498 O O . LEU A 1 67 ? -0.232 13.288 -2.775 1.00 52.41 67 LEU A O 1
ATOM 502 N N . GLN A 1 68 ? 1.232 13.836 -1.160 1.00 56.22 68 GLN A N 1
ATOM 503 C CA . GLN A 1 68 ? 0.379 13.465 -0.033 1.00 56.22 68 GLN A CA 1
ATOM 504 C C . GLN A 1 68 ? -0.800 14.427 0.125 1.00 56.22 68 GLN A C 1
ATOM 506 O O . GLN A 1 68 ? -1.922 13.967 0.301 1.00 56.22 68 GLN A O 1
ATOM 511 N N . GLU A 1 69 ? -0.593 15.738 -0.008 1.00 50.34 69 GLU A N 1
ATOM 512 C CA . GLU A 1 69 ? -1.669 16.736 0.098 1.00 50.34 69 GLU A CA 1
ATOM 513 C C . GLU A 1 69 ? -2.896 16.485 -0.809 1.00 50.34 69 GLU A C 1
ATOM 515 O O . GLU A 1 69 ? -4.011 16.513 -0.286 1.00 50.34 69 GLU A O 1
ATOM 520 N N . PRO A 1 70 ? -2.776 16.204 -2.124 1.00 51.06 70 PRO A N 1
ATOM 521 C CA . PRO A 1 70 ? -3.926 15.902 -2.979 1.00 51.06 70 PRO A CA 1
ATOM 522 C C . PRO A 1 70 ? -4.613 14.575 -2.623 1.00 51.06 70 PRO A C 1
ATOM 524 O O . PRO A 1 70 ? -5.835 14.486 -2.712 1.00 51.06 70 PRO A O 1
ATOM 527 N N . LEU A 1 71 ? -3.866 13.564 -2.162 1.00 55.50 71 LEU A N 1
ATOM 528 C CA . LEU A 1 71 ? -4.427 12.304 -1.652 1.00 55.50 71 LEU A CA 1
ATOM 529 C C . LEU A 1 71 ? -5.201 12.512 -0.337 1.00 55.50 71 LEU A C 1
ATOM 531 O O . LEU A 1 71 ? -6.276 11.948 -0.155 1.00 55.50 71 LEU A O 1
ATOM 535 N N . LEU A 1 72 ? -4.690 13.378 0.541 1.00 55.50 72 LEU A N 1
ATOM 536 C CA . LEU A 1 72 ? -5.290 13.746 1.827 1.00 55.50 72 LEU A CA 1
ATOM 537 C C . LEU A 1 72 ? -6.426 14.779 1.705 1.00 55.50 72 LEU A C 1
ATOM 539 O O . LEU A 1 72 ? -7.234 14.912 2.616 1.00 55.50 72 LEU A O 1
ATOM 543 N N . THR A 1 73 ? -6.513 15.532 0.605 1.00 53.34 73 THR A N 1
ATOM 544 C CA . THR A 1 73 ? -7.630 16.463 0.337 1.00 53.34 73 THR A CA 1
ATOM 545 C C . THR A 1 73 ? -8.742 15.822 -0.490 1.00 53.34 73 THR A C 1
ATOM 547 O O . THR A 1 73 ? -9.906 16.185 -0.317 1.00 53.34 73 THR A O 1
ATOM 550 N N . ALA A 1 74 ? -8.434 14.814 -1.315 1.00 53.19 74 ALA A N 1
ATOM 551 C CA . ALA A 1 74 ? -9.443 13.919 -1.889 1.00 53.19 74 ALA A CA 1
ATOM 552 C C . ALA A 1 74 ? -10.211 13.134 -0.798 1.00 53.19 74 ALA A C 1
ATOM 554 O O . ALA A 1 74 ? -11.402 12.874 -0.960 1.00 53.19 74 ALA A O 1
ATOM 555 N N . GLU A 1 75 ? -9.566 12.889 0.352 1.00 52.56 75 GLU A N 1
ATOM 556 C CA . GLU A 1 75 ? -10.098 12.311 1.606 1.00 52.56 75 GLU A CA 1
ATOM 557 C C . GLU A 1 75 ? -11.391 12.997 2.127 1.00 52.56 75 GLU A C 1
ATOM 559 O O . GLU A 1 75 ? -12.133 12.445 2.945 1.00 52.56 75 GLU A O 1
ATOM 564 N N . ALA A 1 76 ? -11.692 14.213 1.653 1.00 51.31 76 ALA A N 1
ATOM 565 C CA . ALA A 1 76 ? -12.831 15.016 2.096 1.00 51.31 76 ALA A CA 1
ATOM 566 C C . ALA A 1 76 ? -14.161 14.716 1.372 1.00 51.31 76 ALA A C 1
ATOM 568 O O . ALA A 1 76 ? -15.195 15.262 1.761 1.00 51.31 76 ALA A O 1
ATOM 569 N N . LYS A 1 77 ? -14.183 13.861 0.337 1.00 52.66 77 LYS A N 1
ATOM 570 C CA . LYS A 1 77 ? -15.406 13.534 -0.424 1.00 52.66 77 LYS A CA 1
ATOM 571 C C . LYS A 1 77 ? -15.978 12.144 -0.110 1.00 52.66 77 LYS A C 1
ATOM 573 O O . LYS A 1 77 ? -16.228 11.350 -0.995 1.00 52.66 77 LYS A O 1
ATOM 578 N N . GLY A 1 78 ? -16.280 11.896 1.163 1.00 58.25 78 GLY A N 1
ATOM 579 C CA . GLY A 1 78 ? -17.521 11.234 1.604 1.00 58.25 78 GLY A CA 1
ATOM 580 C C . GLY A 1 78 ? -18.008 9.932 0.943 1.00 58.25 78 GLY A C 1
ATOM 581 O O . GLY A 1 78 ? -19.218 9.713 0.943 1.00 58.25 78 GLY A O 1
ATOM 582 N N . LEU A 1 79 ? -17.139 9.058 0.433 1.00 66.88 79 LEU A N 1
ATOM 583 C CA . LEU A 1 79 ? -17.511 7.701 0.022 1.00 66.88 79 LEU A CA 1
ATOM 584 C C . LEU A 1 79 ? -16.684 6.689 0.822 1.00 66.88 79 LEU A C 1
ATOM 586 O O . LEU A 1 79 ? -15.467 6.595 0.682 1.00 66.88 79 LEU A O 1
ATOM 590 N N . ALA A 1 80 ? -17.358 5.939 1.699 1.00 75.25 80 ALA A N 1
ATOM 591 C CA . ALA A 1 80 ? -16.732 4.960 2.590 1.00 75.25 80 ALA A CA 1
ATOM 592 C C . ALA A 1 80 ? -15.951 3.875 1.826 1.00 75.25 80 ALA A C 1
ATOM 594 O O . ALA A 1 80 ? -14.938 3.388 2.320 1.00 75.25 80 ALA A O 1
ATOM 595 N N . GLU A 1 81 ? -16.396 3.530 0.615 1.00 80.50 81 GLU A N 1
ATOM 596 C CA . GLU A 1 81 ? -15.706 2.607 -0.291 1.00 80.50 81 GLU A CA 1
ATOM 597 C C . GLU A 1 81 ? -14.393 3.181 -0.832 1.00 80.50 81 GLU A C 1
ATOM 599 O O . GLU A 1 81 ? -13.365 2.510 -0.773 1.00 80.50 81 GLU A O 1
ATOM 604 N N . GLU A 1 82 ? -14.400 4.431 -1.305 1.00 81.44 82 GLU A N 1
ATOM 605 C CA . GLU A 1 82 ? -13.197 5.092 -1.830 1.00 81.44 82 GLU A CA 1
ATOM 606 C C . GLU A 1 82 ? -12.133 5.226 -0.739 1.00 81.44 82 GLU A C 1
ATOM 608 O O . GLU A 1 82 ? -10.948 4.976 -0.968 1.00 81.44 82 GLU A O 1
ATOM 613 N N . GLN A 1 83 ? -12.565 5.538 0.483 1.00 84.81 83 GLN A N 1
ATOM 614 C CA . GLN A 1 83 ? -11.668 5.624 1.624 1.00 84.81 83 GLN A CA 1
ATOM 615 C C . GLN A 1 83 ? -11.166 4.245 2.087 1.00 84.81 83 GLN A C 1
ATOM 617 O O . GLN A 1 83 ? -10.014 4.113 2.504 1.00 84.81 83 GLN A O 1
ATOM 622 N N . ALA A 1 84 ? -11.993 3.201 1.992 1.00 87.88 84 ALA A N 1
ATOM 623 C CA . ALA A 1 84 ? -11.566 1.831 2.264 1.00 87.88 84 ALA A CA 1
ATOM 624 C C . ALA A 1 84 ? -10.495 1.372 1.258 1.00 87.88 84 ALA A C 1
ATOM 626 O O . ALA A 1 84 ? -9.470 0.820 1.667 1.00 87.88 84 ALA A O 1
ATOM 627 N N . ASP A 1 85 ? -10.669 1.680 -0.028 1.00 88.56 85 ASP A N 1
ATOM 628 C CA . ASP A 1 85 ? -9.674 1.412 -1.071 1.00 88.56 85 ASP A CA 1
ATOM 629 C C . ASP A 1 85 ? -8.379 2.197 -0.837 1.00 88.56 85 ASP A C 1
ATOM 631 O O . ASP A 1 85 ? -7.284 1.632 -0.920 1.00 88.56 85 ASP A O 1
ATOM 635 N N . LEU A 1 86 ? -8.489 3.474 -0.467 1.00 85.94 86 LEU A N 1
ATOM 636 C CA . LEU A 1 86 ? -7.332 4.294 -0.124 1.00 85.94 86 LEU A CA 1
ATOM 637 C C . LEU A 1 86 ? -6.571 3.730 1.083 1.00 85.94 86 LEU A C 1
ATOM 639 O O . LEU A 1 86 ? -5.343 3.624 1.042 1.00 85.94 86 LEU A O 1
ATOM 643 N N . SER A 1 87 ? -7.283 3.316 2.134 1.00 90.00 87 SER A N 1
ATOM 644 C CA . SER A 1 87 ? -6.667 2.714 3.319 1.00 90.00 87 SER A CA 1
ATOM 645 C C . SER A 1 87 ? -5.890 1.442 2.973 1.00 90.00 87 SER A C 1
ATOM 647 O O . SER A 1 87 ? -4.749 1.277 3.406 1.00 90.00 87 SER A O 1
ATOM 649 N N . LEU A 1 88 ? -6.450 0.587 2.109 1.00 91.81 88 LEU A N 1
ATOM 650 C CA . LEU A 1 88 ? -5.784 -0.619 1.628 1.00 91.81 88 LEU A CA 1
ATOM 651 C C . LEU A 1 88 ? -4.504 -0.282 0.860 1.00 91.81 88 LEU A C 1
ATOM 653 O O . LEU A 1 88 ? -3.462 -0.887 1.111 1.00 91.81 88 LEU A O 1
ATOM 657 N N . VAL A 1 89 ? -4.563 0.686 -0.058 1.00 88.81 89 VAL A N 1
ATOM 658 C CA . VAL A 1 89 ? -3.397 1.102 -0.848 1.00 88.81 89 VAL A CA 1
ATOM 659 C C . VAL A 1 89 ? -2.296 1.653 0.057 1.00 88.81 89 VAL A C 1
ATOM 661 O O . VAL A 1 89 ? -1.151 1.217 -0.055 1.00 88.81 89 VAL A O 1
ATOM 664 N N . LEU A 1 90 ? -2.622 2.555 0.985 1.00 88.75 90 LEU A N 1
ATOM 665 C CA . LEU A 1 90 ? -1.631 3.171 1.872 1.00 88.75 90 LEU A CA 1
ATOM 666 C C . LEU A 1 90 ? -0.970 2.153 2.812 1.00 88.75 90 LEU A C 1
ATOM 668 O O . LEU A 1 90 ? 0.243 2.209 3.009 1.00 88.75 90 LEU A O 1
ATOM 672 N N . ILE A 1 91 ? -1.721 1.174 3.321 1.00 93.62 91 ILE A N 1
ATOM 673 C CA . ILE A 1 91 ? -1.170 0.082 4.140 1.00 93.62 91 ILE A CA 1
ATOM 674 C C . ILE A 1 91 ? -0.274 -0.845 3.299 1.00 93.62 91 ILE A C 1
ATOM 676 O O . ILE A 1 91 ? 0.788 -1.270 3.755 1.00 93.62 91 ILE A O 1
ATOM 680 N N . MET A 1 92 ? -0.647 -1.131 2.047 1.00 91.38 92 MET A N 1
ATOM 681 C CA . MET A 1 92 ? 0.171 -1.941 1.134 1.00 91.38 92 MET A CA 1
ATOM 682 C C . MET A 1 92 ? 1.483 -1.242 0.755 1.00 91.38 92 MET A C 1
ATOM 684 O O . MET A 1 92 ? 2.530 -1.891 0.694 1.00 91.38 92 MET A O 1
ATOM 688 N N . VAL A 1 93 ? 1.450 0.077 0.545 1.00 88.31 93 VAL A N 1
ATOM 689 C CA . VAL A 1 93 ? 2.659 0.887 0.330 1.00 88.31 93 VAL A CA 1
ATOM 690 C C . VAL A 1 93 ? 3.520 0.894 1.591 1.00 88.31 93 VAL A C 1
ATOM 692 O O . VAL A 1 93 ? 4.728 0.685 1.501 1.00 88.31 93 VAL A O 1
ATOM 695 N N . TYR A 1 94 ? 2.910 1.047 2.768 1.00 91.12 94 TYR A N 1
ATOM 696 C CA . TYR A 1 94 ? 3.642 0.999 4.028 1.00 91.12 94 TYR A CA 1
ATOM 697 C C . TYR A 1 94 ? 4.363 -0.341 4.236 1.00 91.12 94 TYR A C 1
ATOM 699 O O . TYR A 1 94 ? 5.548 -0.353 4.570 1.00 91.12 94 TYR A O 1
ATOM 707 N N . LYS A 1 95 ? 3.716 -1.471 3.919 1.00 91.81 95 LYS A N 1
ATOM 708 C CA . LYS A 1 95 ? 4.388 -2.780 3.896 1.00 91.81 95 LYS A CA 1
ATOM 709 C C . LYS A 1 95 ? 5.609 -2.777 2.971 1.00 91.81 95 LYS A C 1
ATOM 711 O O . LYS A 1 95 ? 6.662 -3.268 3.360 1.00 91.81 95 LYS A O 1
ATOM 716 N N . ALA A 1 96 ? 5.487 -2.261 1.749 1.00 87.88 96 ALA A N 1
ATOM 717 C CA . ALA A 1 96 ? 6.605 -2.247 0.801 1.00 87.88 96 ALA A CA 1
ATOM 718 C C . ALA A 1 96 ? 7.795 -1.406 1.303 1.00 87.88 96 ALA A C 1
ATOM 720 O O . ALA A 1 96 ? 8.947 -1.740 1.032 1.00 87.88 96 ALA A O 1
ATOM 721 N N . VAL A 1 97 ? 7.507 -0.349 2.064 1.00 87.81 97 VAL A N 1
ATOM 722 C CA . VAL A 1 97 ? 8.488 0.530 2.713 1.00 87.81 97 VAL A CA 1
ATOM 723 C C . VAL A 1 97 ? 9.163 -0.136 3.919 1.00 87.81 97 VAL A C 1
ATOM 725 O O . VAL A 1 97 ? 10.372 0.016 4.100 1.00 87.81 97 VAL A O 1
ATOM 728 N N . MET A 1 98 ? 8.417 -0.912 4.712 1.00 86.44 98 MET A N 1
ATOM 729 C CA . MET A 1 98 ? 8.951 -1.670 5.854 1.00 86.44 98 MET A CA 1
ATOM 730 C C . MET A 1 98 ? 9.757 -2.904 5.438 1.00 86.44 98 MET A C 1
ATOM 732 O O . MET A 1 98 ? 10.706 -3.282 6.123 1.00 86.44 98 MET A O 1
ATOM 736 N N . PHE A 1 99 ? 9.424 -3.507 4.295 1.00 85.31 99 PHE A N 1
ATOM 737 C CA . PHE A 1 99 ? 10.110 -4.679 3.748 1.00 85.31 99 PHE A CA 1
ATOM 738 C C . PHE A 1 99 ? 10.681 -4.383 2.351 1.00 85.31 99 PHE A C 1
ATOM 740 O O . PHE A 1 99 ? 10.209 -4.943 1.353 1.00 85.31 99 PHE A O 1
ATOM 747 N N . PRO A 1 100 ? 11.688 -3.494 2.243 1.00 80.81 100 PRO A N 1
ATOM 748 C CA . PRO A 1 100 ? 12.207 -3.067 0.955 1.00 80.81 100 PRO A CA 1
ATOM 749 C C . PRO A 1 100 ? 12.976 -4.192 0.253 1.00 80.81 100 PRO A C 1
ATOM 751 O O . PRO A 1 100 ? 13.728 -4.948 0.867 1.00 80.81 100 PRO A O 1
ATOM 754 N N . LEU A 1 101 ? 12.843 -4.260 -1.075 1.00 76.69 101 LEU A N 1
ATOM 755 C CA . LEU A 1 101 ? 13.562 -5.233 -1.912 1.00 76.69 101 LEU A CA 1
ATOM 756 C C . LEU A 1 101 ? 15.084 -5.016 -1.905 1.00 76.69 101 LEU A C 1
ATOM 758 O O . LEU A 1 101 ? 15.845 -5.967 -2.075 1.00 76.69 101 LEU A O 1
ATOM 762 N N . THR A 1 102 ? 15.518 -3.768 -1.720 1.00 76.81 102 THR A N 1
ATOM 763 C CA . THR A 1 102 ? 16.930 -3.396 -1.603 1.00 76.81 102 THR A CA 1
ATOM 764 C C . THR A 1 102 ? 17.211 -2.975 -0.161 1.00 76.81 102 THR A C 1
ATOM 766 O O . THR A 1 102 ? 16.610 -1.998 0.296 1.00 76.81 102 THR A O 1
ATOM 769 N N . PRO A 1 103 ? 18.127 -3.649 0.559 1.00 76.50 103 PRO A N 1
ATOM 770 C CA . PRO A 1 103 ? 18.528 -3.238 1.902 1.00 76.50 103 PRO A CA 1
ATOM 771 C C . PRO A 1 103 ? 19.026 -1.788 1.916 1.00 76.50 103 PRO A C 1
ATOM 773 O O . PRO A 1 103 ? 19.837 -1.408 1.073 1.00 76.50 103 PRO A O 1
ATOM 776 N N . GLY A 1 104 ? 18.525 -0.974 2.848 1.00 76.31 104 GLY A N 1
ATOM 777 C CA . GLY A 1 104 ? 18.854 0.457 2.929 1.00 76.31 104 GLY A CA 1
ATOM 778 C C . GLY A 1 104 ? 18.280 1.313 1.793 1.00 76.31 104 GLY A C 1
ATOM 779 O O . GLY A 1 104 ? 18.643 2.477 1.668 1.00 76.31 104 GLY A O 1
ATOM 780 N N . GLY A 1 105 ? 17.395 0.758 0.958 1.00 74.62 105 GLY A N 1
ATOM 781 C CA . GLY A 1 105 ? 16.759 1.478 -0.147 1.00 74.62 105 GLY A CA 1
ATOM 782 C C . GLY A 1 105 ? 15.665 2.461 0.274 1.00 74.62 105 GLY A C 1
ATOM 783 O O . GLY A 1 105 ? 15.146 3.160 -0.588 1.00 74.62 105 GLY A O 1
ATOM 784 N N . VAL A 1 106 ? 15.314 2.496 1.561 1.00 78.19 106 VAL A N 1
ATOM 785 C CA . VAL A 1 106 ? 14.300 3.382 2.137 1.00 78.19 106 VAL A CA 1
ATOM 786 C C . VAL A 1 106 ? 14.861 3.999 3.415 1.00 78.19 106 VAL A C 1
ATOM 788 O O . VAL A 1 106 ? 15.457 3.291 4.230 1.00 78.19 106 VAL A O 1
ATOM 791 N N . SER A 1 107 ? 14.704 5.315 3.571 1.00 81.75 107 SER A N 1
ATOM 792 C CA . SER A 1 107 ? 15.193 6.041 4.751 1.00 81.75 107 SER A CA 1
ATOM 793 C C . SER A 1 107 ? 14.253 5.892 5.953 1.00 81.75 107 SER A C 1
ATOM 795 O O . SER A 1 107 ? 13.059 5.648 5.792 1.00 81.75 107 SER A O 1
ATOM 797 N N . GLU A 1 108 ? 14.765 6.094 7.171 1.00 85.00 108 GLU A N 1
ATOM 798 C CA . GLU A 1 108 ? 13.929 6.100 8.385 1.00 85.00 108 GLU A CA 1
ATOM 799 C C . GLU A 1 108 ? 12.853 7.199 8.343 1.00 85.00 108 GLU A C 1
ATOM 801 O O . GLU A 1 108 ? 11.719 6.976 8.766 1.00 85.00 108 GLU A O 1
ATOM 806 N N . ALA A 1 109 ? 13.177 8.370 7.780 1.00 81.44 109 ALA A N 1
ATOM 807 C CA . ALA A 1 109 ? 12.224 9.464 7.588 1.00 81.44 109 ALA A CA 1
ATOM 808 C C . ALA A 1 109 ? 11.084 9.058 6.641 1.00 81.44 109 ALA A C 1
ATOM 810 O O . ALA A 1 109 ? 9.908 9.286 6.927 1.00 81.44 109 ALA A O 1
ATOM 811 N N . GLU A 1 110 ? 11.419 8.374 5.546 1.00 79.31 110 GLU A N 1
ATOM 812 C CA . GLU A 1 110 ? 10.440 7.850 4.597 1.00 79.31 110 GLU A CA 1
ATOM 813 C C . GLU A 1 110 ? 9.573 6.746 5.222 1.00 79.31 110 GLU A C 1
ATOM 815 O O . GLU A 1 110 ? 8.359 6.730 5.002 1.00 79.31 110 GLU A O 1
ATOM 820 N N . GLN A 1 111 ? 10.150 5.871 6.052 1.00 85.38 111 GLN A N 1
ATOM 821 C CA . GLN A 1 111 ? 9.391 4.884 6.829 1.00 85.38 111 GLN A CA 1
ATOM 822 C C . GLN A 1 111 ? 8.404 5.552 7.787 1.00 85.38 111 GLN A C 1
ATOM 824 O O . GLN A 1 111 ? 7.229 5.180 7.815 1.00 85.38 111 GLN A O 1
ATOM 829 N N . ALA A 1 112 ? 8.846 6.566 8.532 1.00 86.25 112 ALA A N 1
ATOM 830 C CA . ALA A 1 11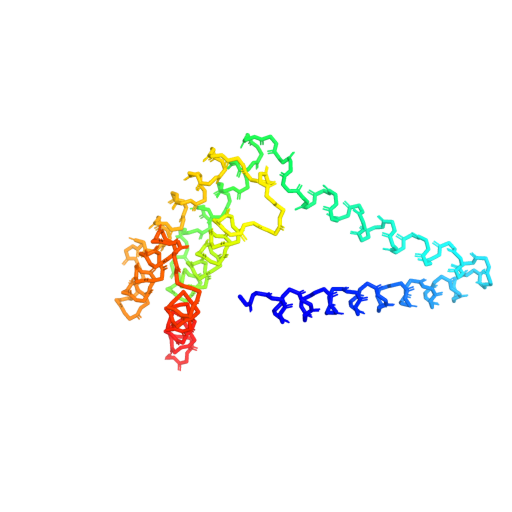2 ? 8.002 7.302 9.467 1.00 86.25 112 ALA A CA 1
ATOM 831 C C . ALA A 1 112 ? 6.853 8.040 8.757 1.00 86.25 112 ALA A C 1
ATOM 833 O O . ALA A 1 112 ? 5.710 7.985 9.217 1.00 86.25 112 ALA A O 1
ATOM 834 N N . ALA A 1 113 ? 7.126 8.669 7.611 1.00 84.69 113 ALA A N 1
ATOM 835 C CA . ALA A 1 113 ? 6.112 9.351 6.811 1.00 84.69 113 ALA A 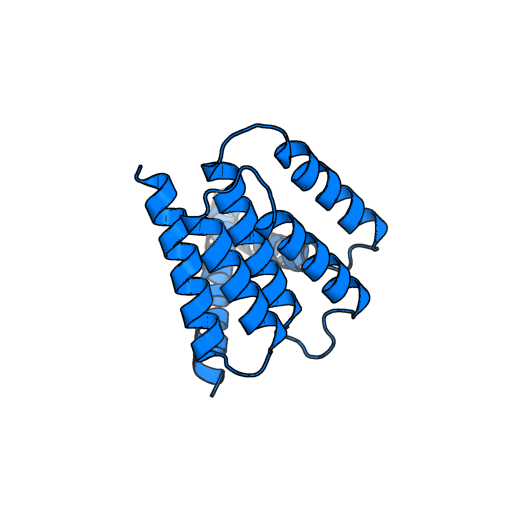CA 1
ATOM 836 C C . ALA A 1 113 ? 5.032 8.379 6.302 1.00 84.69 113 ALA A C 1
ATOM 838 O O . ALA A 1 113 ? 3.835 8.654 6.413 1.00 84.69 113 ALA A O 1
ATOM 839 N N . HIS A 1 114 ? 5.434 7.212 5.790 1.00 87.31 114 HIS A N 1
ATOM 840 C CA . HIS A 1 114 ? 4.486 6.195 5.327 1.00 87.31 114 HIS A CA 1
ATOM 841 C C . HIS A 1 114 ? 3.711 5.545 6.473 1.00 87.31 114 HIS A C 1
ATOM 843 O O . HIS A 1 114 ? 2.518 5.283 6.320 1.00 87.31 114 HIS A O 1
ATOM 849 N N . ARG A 1 115 ? 4.345 5.354 7.637 1.00 91.31 115 ARG A N 1
ATOM 850 C CA . ARG A 1 115 ? 3.659 4.901 8.851 1.00 91.31 115 ARG A CA 1
ATOM 851 C C . ARG A 1 115 ? 2.553 5.881 9.234 1.00 91.31 115 ARG A C 1
ATOM 853 O O . ARG A 1 115 ? 1.406 5.474 9.390 1.00 91.31 115 ARG A O 1
ATOM 860 N N . ALA A 1 116 ? 2.864 7.175 9.315 1.00 89.44 116 ALA A N 1
ATOM 861 C CA . ALA A 1 116 ? 1.891 8.204 9.677 1.00 89.44 116 ALA A CA 1
ATOM 862 C C . ALA A 1 116 ? 0.676 8.225 8.731 1.00 89.44 116 ALA A C 1
ATOM 864 O O . ALA A 1 116 ? -0.465 8.269 9.196 1.00 89.44 116 ALA A O 1
ATOM 865 N N . LEU A 1 117 ? 0.905 8.127 7.417 1.00 87.50 117 LEU A N 1
ATOM 866 C CA . LEU A 1 117 ? -0.174 8.030 6.431 1.00 87.50 117 LEU A CA 1
ATOM 867 C C . LEU A 1 117 ? -1.044 6.789 6.623 1.00 87.50 117 LEU A C 1
ATOM 869 O O . LEU A 1 117 ? -2.269 6.891 6.612 1.00 87.50 117 LEU A O 1
ATOM 873 N N . ALA A 1 118 ? -0.422 5.619 6.769 1.00 91.00 118 ALA A N 1
ATOM 874 C CA . ALA A 1 118 ? -1.148 4.360 6.848 1.00 91.00 118 ALA A CA 1
ATOM 875 C C . ALA A 1 118 ? -2.011 4.299 8.118 1.00 91.00 118 ALA A C 1
ATOM 877 O O . ALA A 1 118 ? -3.178 3.914 8.053 1.00 91.00 118 ALA A O 1
ATOM 878 N N . TYR A 1 119 ? -1.482 4.782 9.246 1.00 92.31 119 TYR A N 1
ATOM 879 C CA . TYR A 1 119 ? -2.242 4.921 10.488 1.00 92.31 119 TYR A CA 1
ATOM 880 C C . TYR A 1 119 ? -3.379 5.934 10.376 1.00 92.31 119 TYR A C 1
ATOM 882 O O . TYR A 1 119 ? -4.487 5.652 10.831 1.00 92.31 119 TYR A O 1
ATOM 890 N N . ARG A 1 120 ? -3.148 7.089 9.743 1.00 90.31 120 ARG A N 1
ATOM 891 C CA . ARG A 1 120 ? -4.202 8.086 9.515 1.00 90.31 120 ARG A CA 1
ATOM 892 C C . ARG A 1 120 ? -5.338 7.518 8.662 1.00 90.31 120 ARG A C 1
ATOM 894 O O . ARG A 1 120 ? -6.499 7.673 9.027 1.00 90.31 120 ARG A O 1
ATOM 901 N N . ALA A 1 121 ? -5.009 6.818 7.580 1.00 87.31 121 ALA A N 1
ATOM 902 C CA . ALA A 1 121 ? -6.000 6.212 6.699 1.00 87.31 121 ALA A CA 1
ATOM 903 C C . ALA A 1 121 ? -6.793 5.095 7.396 1.00 87.31 121 ALA A C 1
ATOM 905 O O . ALA A 1 121 ? -8.010 5.015 7.242 1.00 87.31 121 ALA A O 1
ATOM 906 N N . ALA A 1 122 ? -6.128 4.270 8.212 1.00 90.69 122 ALA A N 1
ATOM 907 C CA . ALA A 1 122 ? -6.783 3.236 9.012 1.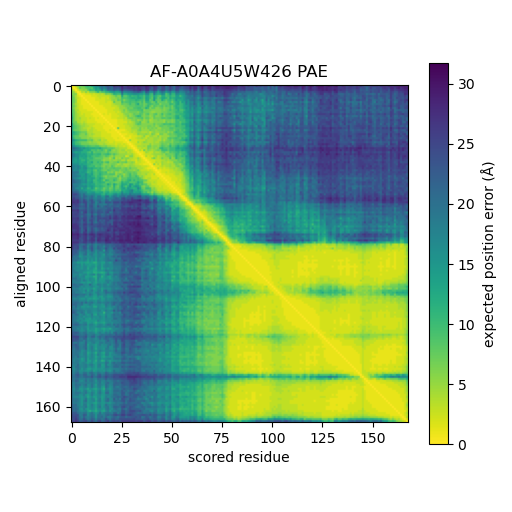00 90.69 122 ALA A CA 1
ATOM 908 C C . ALA A 1 122 ? -7.670 3.812 10.128 1.00 90.69 122 ALA A C 1
ATOM 910 O O . ALA A 1 122 ? -8.652 3.183 10.510 1.00 90.69 122 ALA A O 1
ATOM 911 N N . ALA A 1 123 ? -7.339 4.994 10.650 1.00 89.50 123 ALA A N 1
ATOM 912 C CA . ALA A 1 123 ? -8.074 5.661 11.723 1.00 89.50 123 ALA A CA 1
ATOM 913 C C . ALA A 1 123 ? -9.169 6.622 11.227 1.00 89.50 123 ALA A C 1
ATOM 915 O O . ALA A 1 123 ? -9.794 7.298 12.043 1.00 89.50 123 ALA A O 1
ATOM 916 N N . TYR A 1 124 ? -9.420 6.709 9.918 1.00 87.94 124 TYR A N 1
ATOM 917 C CA . TYR A 1 124 ? -10.420 7.637 9.400 1.00 87.94 124 TYR A CA 1
ATOM 918 C C . TYR A 1 124 ? -11.831 7.267 9.876 1.00 87.94 124 TYR A C 1
ATOM 920 O O . TYR A 1 124 ? -12.315 6.149 9.687 1.00 87.94 124 TYR A O 1
ATOM 928 N N . GLU A 1 125 ? -12.519 8.236 10.480 1.00 83.44 125 GLU A N 1
ATOM 929 C CA . GLU A 1 125 ? -13.771 7.988 11.204 1.00 83.44 125 GLU A CA 1
ATOM 930 C C . GLU A 1 125 ? -14.934 7.547 10.314 1.00 83.44 125 GLU A C 1
ATOM 932 O O . GLU A 1 125 ? -15.824 6.832 10.773 1.00 83.44 125 GLU A O 1
ATOM 937 N N . GLY A 1 126 ? -14.916 7.915 9.031 1.00 83.94 126 GLY A N 1
ATOM 938 C CA . GLY A 1 126 ? -15.915 7.458 8.067 1.00 83.94 126 GLY A CA 1
ATOM 939 C C . GLY A 1 126 ? -15.723 6.014 7.589 1.00 83.94 126 GLY A C 1
ATOM 940 O O . GLY A 1 126 ? -16.586 5.519 6.866 1.00 83.94 126 GLY A O 1
ATOM 941 N N . LEU A 1 127 ? -14.645 5.312 7.979 1.00 87.12 127 LEU A N 1
ATOM 942 C CA . LEU A 1 127 ? -14.500 3.888 7.664 1.00 87.12 127 LEU A CA 1
ATOM 943 C C . LEU A 1 127 ? -15.422 3.039 8.551 1.00 87.12 127 LEU A C 1
ATOM 945 O O . LEU A 1 127 ? -15.364 3.157 9.781 1.00 87.12 127 LEU A O 1
ATOM 949 N N . PRO A 1 128 ? -16.177 2.089 7.977 1.00 90.25 128 PRO A N 1
ATOM 950 C CA . PRO A 1 128 ? -16.892 1.081 8.747 1.00 90.25 128 PRO A CA 1
ATOM 951 C C . PRO A 1 128 ? -15.948 0.268 9.640 1.00 90.25 128 PRO A C 1
ATOM 953 O O . PRO A 1 128 ? -14.821 -0.056 9.256 1.00 90.25 128 PRO A O 1
ATOM 956 N N . ALA A 1 129 ? -16.429 -0.136 10.819 1.00 91.62 129 ALA A N 1
ATOM 957 C CA . ALA A 1 129 ? -15.659 -0.969 11.746 1.00 91.62 129 ALA A CA 1
ATOM 958 C C . ALA A 1 129 ? -15.199 -2.297 11.113 1.00 91.62 129 ALA A C 1
ATOM 960 O O . ALA A 1 129 ? -14.123 -2.793 11.446 1.00 91.62 129 ALA A O 1
ATOM 961 N N . SER A 1 130 ? -15.978 -2.829 10.161 1.00 93.44 130 SER A N 1
ATOM 962 C CA . SER A 1 130 ? -15.642 -4.030 9.389 1.00 93.44 130 SER A CA 1
ATOM 963 C C . SER A 1 130 ? -14.339 -3.902 8.599 1.00 93.44 130 SER A C 1
ATOM 965 O O . SER A 1 130 ? -13.698 -4.920 8.376 1.00 93.44 130 SER A O 1
ATOM 967 N N . VAL A 1 131 ? -13.924 -2.687 8.220 1.00 94.62 131 VAL A N 1
ATOM 968 C CA . VAL A 1 131 ? -12.647 -2.418 7.536 1.00 94.62 131 VAL A CA 1
ATOM 969 C C . VAL A 1 131 ? -11.597 -1.871 8.507 1.00 94.62 131 VAL A C 1
ATOM 971 O O . VAL A 1 131 ? -10.439 -2.282 8.454 1.00 94.62 131 VAL A O 1
ATOM 974 N N . ARG A 1 132 ? -11.999 -1.008 9.450 1.00 94.50 132 ARG A N 1
ATOM 975 C CA . ARG A 1 132 ? -11.103 -0.379 10.437 1.00 94.50 132 ARG A CA 1
ATOM 976 C C . ARG A 1 132 ? -10.342 -1.399 11.290 1.00 94.50 13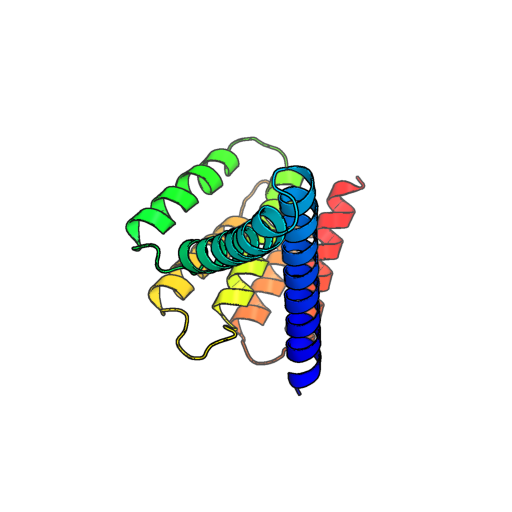2 ARG A C 1
ATOM 978 O O . ARG A 1 132 ? -9.147 -1.245 11.524 1.00 94.50 132 ARG A O 1
ATOM 985 N N . VAL A 1 133 ? -11.026 -2.456 11.738 1.00 95.88 133 VAL A N 1
ATOM 986 C CA . VAL A 1 133 ? -10.432 -3.495 12.597 1.00 95.88 133 VAL A CA 1
ATOM 987 C C . VAL A 1 133 ? -9.397 -4.339 11.834 1.00 95.88 133 VAL A C 1
ATOM 989 O O . VAL A 1 133 ? -8.264 -4.436 12.309 1.00 95.88 133 VAL A O 1
ATOM 992 N N . PRO A 1 134 ? -9.698 -4.894 10.641 1.00 96.81 134 PRO A N 1
ATOM 993 C CA . PRO A 1 134 ? -8.681 -5.540 9.809 1.00 96.81 134 PRO A CA 1
ATOM 994 C C . PRO A 1 134 ? -7.519 -4.622 9.416 1.00 96.81 134 PRO A C 1
ATOM 996 O O . PRO A 1 134 ? -6.385 -5.087 9.348 1.00 96.81 134 PRO A O 1
ATOM 999 N N . ALA A 1 135 ? -7.777 -3.331 9.180 1.00 96.25 135 ALA A N 1
ATOM 1000 C CA . ALA A 1 135 ? -6.736 -2.358 8.855 1.00 96.25 135 ALA A CA 1
ATOM 1001 C C . ALA A 1 135 ? -5.749 -2.175 10.017 1.00 96.25 135 ALA A C 1
ATOM 1003 O O . ALA A 1 135 ? -4.539 -2.244 9.813 1.00 96.25 135 ALA A O 1
ATOM 1004 N N . ALA A 1 136 ? -6.259 -2.020 11.243 1.00 96.12 136 ALA A N 1
ATOM 1005 C CA . ALA A 1 136 ? -5.433 -1.941 12.444 1.00 96.12 136 ALA A CA 1
ATOM 1006 C C . ALA A 1 136 ? -4.617 -3.225 12.675 1.00 96.12 136 ALA A C 1
ATOM 1008 O O . ALA A 1 136 ? -3.419 -3.144 12.935 1.00 96.12 136 ALA A O 1
ATOM 1009 N N . ALA A 1 137 ? -5.233 -4.400 12.503 1.00 96.00 137 ALA A N 1
ATOM 1010 C CA . ALA A 1 137 ? -4.542 -5.684 12.639 1.00 96.00 137 ALA A CA 1
ATOM 1011 C C . ALA A 1 137 ? -3.433 -5.870 11.587 1.00 96.00 137 ALA A C 1
ATOM 1013 O O . ALA A 1 137 ? -2.373 -6.416 11.884 1.00 96.00 137 ALA A O 1
ATOM 1014 N N . ALA A 1 138 ? -3.649 -5.405 10.353 1.00 96.19 138 ALA A N 1
ATOM 1015 C CA . ALA A 1 138 ? -2.615 -5.427 9.323 1.00 96.19 138 ALA A CA 1
ATOM 1016 C C . ALA A 1 138 ? -1.431 -4.520 9.684 1.00 96.19 138 ALA A C 1
ATOM 1018 O O . ALA A 1 138 ? -0.287 -4.941 9.529 1.00 96.19 138 ALA A O 1
ATOM 1019 N N . LEU A 1 139 ? -1.694 -3.311 10.190 1.00 96.00 139 LEU A N 1
ATOM 1020 C CA . LEU A 1 139 ? -0.649 -2.385 10.634 1.00 96.00 139 LEU A CA 1
ATOM 1021 C C . LEU A 1 139 ? 0.175 -2.946 11.794 1.00 96.00 139 LEU A C 1
ATOM 1023 O O . LEU A 1 139 ? 1.398 -2.882 11.738 1.00 96.00 139 LEU A O 1
ATOM 1027 N N . GLU A 1 140 ? -0.478 -3.542 12.792 1.00 94.81 140 GLU A N 1
ATOM 1028 C CA . GLU A 1 140 ? 0.185 -4.174 13.939 1.00 94.81 140 GLU A CA 1
ATOM 1029 C C . GLU A 1 140 ? 1.181 -5.249 13.490 1.00 94.81 140 GLU A C 1
ATOM 1031 O O . GLU A 1 140 ? 2.344 -5.231 13.884 1.00 94.81 140 GLU A O 1
ATOM 1036 N N . VAL A 1 141 ? 0.758 -6.144 12.596 1.00 95.00 141 VAL A N 1
ATOM 1037 C CA . VAL A 1 141 ? 1.624 -7.232 12.127 1.00 95.00 141 VAL A CA 1
ATOM 1038 C C . VAL A 1 141 ? 2.749 -6.725 11.213 1.00 95.00 141 VAL A C 1
ATOM 1040 O O . VAL A 1 141 ? 3.855 -7.265 11.248 1.00 95.00 141 VAL A O 1
ATOM 1043 N N . ILE A 1 142 ? 2.500 -5.681 10.413 1.00 93.31 142 ILE A N 1
ATOM 1044 C CA . ILE A 1 142 ? 3.549 -5.028 9.611 1.00 93.31 142 ILE A CA 1
ATOM 1045 C C . ILE A 1 142 ? 4.609 -4.398 10.526 1.00 93.31 142 ILE A C 1
ATOM 1047 O O . ILE A 1 142 ? 5.798 -4.568 10.262 1.00 93.31 142 ILE A O 1
ATOM 1051 N N . ASP A 1 143 ? 4.191 -3.720 11.598 1.00 92.31 143 ASP A N 1
ATOM 1052 C CA . ASP A 1 143 ? 5.088 -3.119 12.591 1.00 92.31 143 ASP A CA 1
ATOM 1053 C C . ASP A 1 143 ? 5.888 -4.168 13.375 1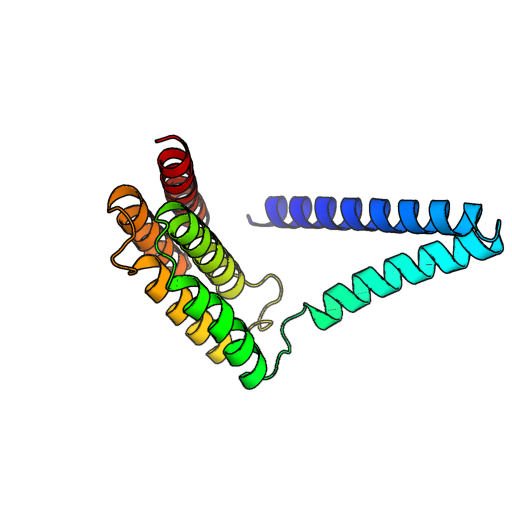.00 92.31 143 ASP A C 1
ATOM 1055 O O . ASP A 1 143 ? 7.063 -3.948 13.674 1.00 92.31 143 ASP A O 1
ATOM 1059 N N . GLU A 1 144 ? 5.279 -5.317 13.693 1.00 90.62 144 GLU A N 1
ATOM 1060 C CA . GLU A 1 144 ? 5.970 -6.432 14.352 1.00 90.62 144 GLU A CA 1
ATOM 1061 C C . GLU A 1 144 ? 7.112 -6.995 13.494 1.00 90.62 144 GLU A C 1
ATOM 1063 O O . GLU A 1 144 ? 8.094 -7.482 14.046 1.00 90.62 144 GLU A O 1
ATOM 1068 N N . GLY A 1 145 ? 7.024 -6.932 12.160 1.00 76.44 145 GLY A N 1
ATOM 1069 C CA . GLY A 1 145 ? 8.168 -7.141 11.263 1.00 76.44 145 GLY A CA 1
ATOM 1070 C C . GLY A 1 145 ? 8.697 -8.579 11.123 1.00 76.44 145 GLY A C 1
ATOM 1071 O O . GLY A 1 145 ? 9.592 -8.823 10.315 1.00 76.44 145 GLY A O 1
ATOM 1072 N N . LEU A 1 146 ? 8.194 -9.537 11.908 1.00 72.62 146 LEU A N 1
ATOM 1073 C CA . LEU A 1 146 ? 8.867 -10.827 12.130 1.00 72.62 146 LEU A CA 1
ATOM 1074 C C . LEU A 1 146 ? 8.226 -12.026 11.416 1.00 72.62 146 LEU A C 1
ATOM 1076 O O . LEU A 1 146 ? 8.892 -13.046 11.239 1.00 72.62 146 LEU A O 1
ATOM 1080 N N . ASP A 1 147 ? 6.960 -11.925 11.003 1.00 84.81 147 ASP A N 1
ATOM 1081 C CA . ASP A 1 147 ? 6.188 -13.060 10.487 1.00 84.81 147 ASP A CA 1
ATOM 1082 C C . ASP A 1 147 ? 5.488 -12.715 9.161 1.00 84.81 147 ASP A C 1
ATOM 1084 O O . ASP A 1 147 ? 4.464 -12.021 9.108 1.00 84.81 147 ASP A O 1
ATOM 1088 N N . GLU A 1 148 ? 6.072 -13.203 8.062 1.00 85.00 148 GLU A N 1
ATOM 1089 C CA . GLU A 1 148 ? 5.565 -12.993 6.704 1.00 85.00 148 GLU A CA 1
ATOM 1090 C C . GLU A 1 148 ? 4.188 -13.643 6.509 1.00 85.00 148 GLU A C 1
ATOM 1092 O O . GLU A 1 148 ? 3.309 -13.037 5.891 1.00 85.00 148 GLU A O 1
ATOM 1097 N N . ASP A 1 149 ? 3.961 -14.825 7.086 1.00 87.81 149 ASP A N 1
ATOM 1098 C CA . ASP A 1 149 ? 2.703 -15.558 6.944 1.00 87.81 149 ASP A CA 1
ATOM 1099 C C . ASP A 1 149 ? 1.573 -14.841 7.690 1.00 87.81 149 ASP A C 1
ATOM 1101 O O . ASP A 1 149 ? 0.485 -14.645 7.135 1.00 87.81 149 ASP A O 1
ATOM 1105 N N . ARG A 1 150 ? 1.836 -14.352 8.910 1.00 90.75 150 ARG A N 1
ATOM 1106 C CA . ARG A 1 150 ? 0.881 -13.501 9.641 1.00 90.75 150 ARG A CA 1
ATOM 1107 C C . ARG A 1 150 ? 0.620 -12.196 8.897 1.00 90.75 150 ARG A C 1
ATOM 1109 O O . ARG A 1 150 ? -0.533 -11.771 8.824 1.00 90.75 150 ARG A O 1
ATOM 1116 N N . THR A 1 151 ? 1.646 -11.589 8.295 1.00 91.81 151 THR A N 1
ATOM 1117 C CA . THR A 1 151 ? 1.490 -10.352 7.509 1.00 91.81 151 THR A CA 1
ATOM 1118 C C . THR A 1 151 ? 0.587 -10.581 6.297 1.00 91.81 151 THR A C 1
ATOM 1120 O O . THR A 1 151 ? -0.308 -9.783 6.012 1.00 91.81 151 THR A O 1
ATOM 1123 N N . VAL A 1 152 ? 0.795 -11.684 5.572 1.00 90.81 152 VAL A N 1
ATOM 1124 C CA . VAL A 1 152 ? -0.035 -12.067 4.421 1.00 90.81 152 VAL A CA 1
ATOM 1125 C C . VAL A 1 152 ? -1.469 -12.366 4.857 1.00 90.81 152 VAL A C 1
ATOM 1127 O O . VAL A 1 152 ? -2.405 -11.918 4.193 1.00 90.81 152 VAL A O 1
ATOM 1130 N N . ALA A 1 153 ? -1.662 -13.067 5.975 1.00 94.75 153 ALA A N 1
ATOM 1131 C CA . ALA A 1 153 ? -2.987 -13.375 6.502 1.00 94.75 153 ALA A CA 1
ATOM 1132 C C . ALA A 1 153 ? -3.761 -12.110 6.915 1.00 94.75 153 ALA A C 1
ATOM 1134 O O . ALA A 1 153 ? -4.923 -11.953 6.533 1.00 94.75 153 ALA A O 1
ATOM 1135 N N . ALA A 1 154 ? -3.117 -11.189 7.639 1.00 95.38 154 ALA A N 1
ATOM 1136 C CA . ALA A 1 154 ? -3.733 -9.942 8.088 1.00 95.38 154 ALA A CA 1
ATOM 1137 C C . ALA A 1 154 ? -4.108 -9.031 6.906 1.00 95.38 154 ALA A C 1
ATOM 1139 O O . ALA A 1 154 ? -5.235 -8.537 6.830 1.00 95.38 154 ALA A O 1
ATOM 1140 N N . LEU A 1 155 ? -3.218 -8.892 5.917 1.00 95.50 155 LEU A N 1
ATOM 1141 C CA . LEU A 1 155 ? -3.536 -8.176 4.679 1.00 95.50 155 LEU A CA 1
ATOM 1142 C C . LEU A 1 155 ? -4.647 -8.857 3.878 1.00 95.50 155 LEU A C 1
ATOM 1144 O O . LEU A 1 155 ? -5.507 -8.176 3.326 1.00 95.50 155 LEU A O 1
ATOM 1148 N N . GLY A 1 156 ? -4.678 -10.190 3.836 1.00 96.38 156 GLY A N 1
ATOM 1149 C CA . GLY A 1 156 ? -5.760 -10.941 3.201 1.00 96.38 156 GLY A CA 1
ATOM 1150 C C . GLY A 1 156 ? -7.123 -10.677 3.850 1.00 96.38 156 GLY A C 1
ATOM 1151 O O . GLY A 1 156 ? -8.126 -10.559 3.143 1.00 96.38 156 GLY A O 1
ATOM 1152 N N . ALA A 1 157 ? -7.164 -10.539 5.178 1.00 97.31 157 ALA A N 1
ATOM 1153 C CA . ALA A 1 157 ? -8.374 -10.166 5.907 1.00 97.31 157 ALA A CA 1
ATOM 1154 C C . ALA A 1 157 ? -8.826 -8.736 5.571 1.00 97.31 157 ALA A C 1
ATOM 1156 O O . ALA A 1 157 ? -10.010 -8.526 5.309 1.00 97.31 157 ALA A O 1
ATOM 1157 N N . LEU A 1 158 ? -7.893 -7.780 5.499 1.00 96.69 158 LEU A N 1
ATOM 1158 C CA . LEU A 1 158 ? -8.186 -6.407 5.081 1.00 96.69 158 LEU A CA 1
ATOM 1159 C C . LEU A 1 158 ? -8.716 -6.343 3.642 1.00 96.69 158 LEU A C 1
ATOM 1161 O O . LEU A 1 158 ? -9.763 -5.749 3.404 1.00 96.69 158 LEU A O 1
ATOM 1165 N N . ILE A 1 159 ? -8.043 -6.997 2.690 1.00 96.38 159 ILE A N 1
ATOM 1166 C CA . ILE A 1 159 ? -8.477 -7.048 1.285 1.00 96.38 159 ILE A CA 1
ATOM 1167 C C . ILE A 1 159 ? -9.898 -7.609 1.183 1.00 96.38 159 ILE A C 1
ATOM 1169 O O . ILE A 1 159 ? -10.726 -7.064 0.453 1.00 96.38 159 ILE A O 1
ATOM 1173 N N . ARG A 1 160 ? -10.199 -8.681 1.928 1.00 97.31 160 ARG A N 1
ATOM 1174 C CA . ARG A 1 160 ? -11.542 -9.267 1.952 1.00 97.31 160 ARG A CA 1
ATOM 1175 C C . ARG A 1 160 ? -12.569 -8.296 2.532 1.00 97.31 160 ARG A C 1
ATOM 1177 O O . ARG A 1 160 ? -13.612 -8.125 1.919 1.00 97.31 160 ARG A O 1
ATOM 1184 N N . ALA A 1 161 ? -12.260 -7.622 3.637 1.00 96.00 161 ALA A N 1
ATOM 1185 C CA . ALA A 1 161 ? -13.161 -6.647 4.245 1.00 96.00 161 ALA A CA 1
ATOM 1186 C C . ALA A 1 161 ? -13.493 -5.473 3.309 1.00 96.00 161 ALA A C 1
ATOM 1188 O O . ALA A 1 161 ? -14.653 -5.084 3.194 1.00 96.00 161 ALA A O 1
ATOM 1189 N N . VAL A 1 162 ? -12.491 -4.939 2.605 1.00 92.69 162 VAL A N 1
ATOM 1190 C CA . VAL A 1 162 ? -12.681 -3.876 1.604 1.00 92.69 162 VAL A CA 1
ATOM 1191 C C . VAL A 1 162 ? -13.516 -4.376 0.423 1.00 92.69 162 VAL A C 1
ATOM 1193 O O . VAL A 1 162 ? -14.412 -3.684 -0.056 1.00 92.69 162 VAL A O 1
ATOM 1196 N N . TYR A 1 163 ? -13.263 -5.602 -0.035 1.00 92.19 163 TYR A N 1
ATOM 1197 C CA . TYR A 1 163 ? -14.019 -6.201 -1.130 1.00 92.19 163 TYR A CA 1
ATOM 1198 C C . TYR A 1 163 ? -15.479 -6.496 -0.760 1.00 92.19 163 TYR A C 1
ATOM 1200 O O . TYR A 1 163 ? -16.371 -6.288 -1.581 1.00 92.19 163 TYR A O 1
ATOM 1208 N N . ASP A 1 164 ? -15.729 -6.956 0.465 1.00 92.69 164 ASP A N 1
ATOM 1209 C CA . ASP A 1 164 ? -17.079 -7.195 0.971 1.00 92.69 164 ASP A CA 1
ATOM 1210 C C . ASP A 1 164 ? -17.847 -5.876 1.134 1.00 92.69 164 ASP A C 1
ATOM 1212 O O . ASP A 1 164 ? -19.034 -5.836 0.823 1.00 92.69 164 ASP A O 1
ATOM 1216 N N . LEU A 1 165 ? -17.174 -4.782 1.520 1.00 88.31 165 LEU A N 1
ATOM 1217 C CA . LEU A 1 165 ? -17.781 -3.448 1.558 1.00 88.31 165 LEU A CA 1
ATOM 1218 C C . LEU A 1 165 ? -18.269 -2.994 0.174 1.00 88.31 165 LEU A C 1
ATOM 1220 O O . LEU A 1 165 ? -19.364 -2.463 0.079 1.00 88.31 165 LEU A O 1
ATOM 1224 N N . ARG A 1 166 ? -17.505 -3.263 -0.893 1.00 81.75 166 ARG A N 1
ATOM 1225 C CA . ARG A 1 166 ? -17.878 -2.939 -2.287 1.00 81.75 166 ARG A CA 1
ATOM 1226 C C . ARG A 1 166 ? -19.047 -3.757 -2.846 1.00 81.75 166 ARG A C 1
ATOM 1228 O O . ARG A 1 166 ? -19.530 -3.473 -3.940 1.00 81.75 166 ARG A O 1
ATOM 1235 N N . LYS A 1 167 ? -19.427 -4.843 -2.173 1.00 76.88 167 LYS A N 1
ATOM 1236 C CA . LYS A 1 167 ? -20.540 -5.712 -2.583 1.00 76.88 167 LYS A CA 1
ATOM 1237 C C . LYS A 1 167 ? -21.866 -5.359 -1.912 1.00 76.88 167 LYS A C 1
ATOM 1239 O O . LYS A 1 167 ? -22.880 -5.938 -2.308 1.00 76.88 167 LYS A O 1
ATOM 1244 N N . LEU A 1 168 ? -21.834 -4.518 -0.880 1.00 56.59 168 LEU A N 1
ATOM 1245 C CA . LEU A 1 168 ? -23.005 -4.036 -0.145 1.00 56.59 168 LEU A CA 1
ATOM 1246 C C . LEU A 1 168 ? -23.657 -2.863 -0.881 1.00 56.59 168 LEU A C 1
ATOM 1248 O O . LEU A 1 168 ? -24.896 -2.746 -0.753 1.00 56.59 168 LEU A O 1
#